Protein AF-A0A800C5J7-F1 (afdb_monomer)

Structure (mmCIF, N/CA/C/O backbone):
data_AF-A0A800C5J7-F1
#
_entry.id   AF-A0A800C5J7-F1
#
loop_
_atom_site.group_PDB
_atom_site.id
_atom_site.type_symbol
_atom_site.label_atom_id
_atom_site.label_alt_id
_atom_site.label_comp_id
_atom_site.label_asym_id
_atom_site.label_entity_id
_atom_site.label_seq_id
_atom_site.pdbx_PDB_ins_code
_atom_site.Cartn_x
_atom_site.Cartn_y
_atom_site.Cartn_z
_atom_site.occupancy
_atom_site.B_iso_or_equiv
_atom_site.auth_seq_id
_atom_site.auth_comp_id
_atom_site.auth_asym_id
_atom_site.auth_atom_id
_atom_site.pdbx_PDB_model_num
ATOM 1 N N . MET A 1 1 ? -11.890 -6.505 11.506 1.00 66.12 1 MET A N 1
ATOM 2 C CA . MET A 1 1 ? -10.994 -5.413 11.069 1.00 66.12 1 MET A CA 1
ATOM 3 C C . MET A 1 1 ? -11.819 -4.464 10.210 1.00 66.12 1 MET A C 1
ATOM 5 O O . MET A 1 1 ? -12.820 -4.927 9.676 1.00 66.12 1 MET A O 1
ATOM 9 N N . ASP A 1 2 ? -11.481 -3.174 10.132 1.00 72.31 2 ASP A N 1
ATOM 10 C CA . ASP A 1 2 ? -12.193 -2.263 9.222 1.00 72.31 2 ASP A CA 1
ATOM 11 C C . ASP A 1 2 ? -12.045 -2.778 7.781 1.00 72.31 2 ASP A C 1
ATOM 13 O O . ASP A 1 2 ? -10.997 -3.303 7.415 1.00 72.31 2 ASP A O 1
ATOM 17 N N . GLU A 1 3 ? -13.083 -2.649 6.963 1.00 74.25 3 GLU A N 1
ATOM 18 C CA . GLU A 1 3 ? -12.987 -2.992 5.547 1.00 74.25 3 GLU A CA 1
ATOM 19 C C . GLU A 1 3 ? -12.394 -1.815 4.777 1.00 74.25 3 GLU A C 1
ATOM 21 O O . GLU A 1 3 ? -12.835 -0.680 4.935 1.00 74.25 3 GLU A O 1
ATOM 26 N N . ASN A 1 4 ? -11.473 -2.101 3.860 1.00 81.56 4 ASN A N 1
ATOM 27 C CA . ASN A 1 4 ? -11.055 -1.177 2.815 1.00 81.56 4 ASN A CA 1
ATOM 28 C C . ASN A 1 4 ? -10.472 0.181 3.277 1.00 81.56 4 ASN A C 1
ATOM 30 O O . ASN A 1 4 ? -11.180 1.178 3.450 1.00 81.56 4 ASN A O 1
ATOM 34 N N . THR A 1 5 ? -9.146 0.261 3.379 1.00 83.25 5 THR A N 1
ATOM 35 C CA . THR A 1 5 ? -8.437 1.436 3.912 1.00 83.25 5 THR A CA 1
ATOM 36 C C . THR A 1 5 ? -8.702 2.730 3.141 1.00 83.25 5 THR A C 1
ATOM 38 O O . THR A 1 5 ? -8.782 3.791 3.760 1.00 83.25 5 THR A O 1
ATOM 41 N N . TRP A 1 6 ? -8.927 2.683 1.820 1.00 79.88 6 TRP A N 1
ATOM 42 C CA . TRP A 1 6 ? -9.142 3.903 1.029 1.00 79.88 6 TRP A CA 1
ATOM 43 C C . TRP A 1 6 ? -10.448 4.632 1.367 1.00 79.88 6 TRP A C 1
ATOM 45 O O . TRP A 1 6 ? -10.571 5.818 1.074 1.00 79.88 6 TRP A O 1
ATOM 55 N N . LYS A 1 7 ? -11.430 3.962 1.995 1.00 85.06 7 LYS A N 1
ATOM 56 C CA . LYS A 1 7 ? -12.697 4.601 2.406 1.00 85.06 7 LYS A CA 1
ATOM 57 C C . LYS A 1 7 ? -12.498 5.532 3.598 1.00 85.06 7 LYS A C 1
ATOM 59 O O . LYS A 1 7 ? -13.290 6.441 3.817 1.00 85.06 7 LYS A O 1
ATOM 64 N N . HIS A 1 8 ? -11.444 5.273 4.359 1.00 83.56 8 HIS A N 1
ATOM 65 C CA . HIS A 1 8 ? -11.109 5.953 5.599 1.00 83.56 8 HIS A CA 1
ATOM 66 C C . HIS A 1 8 ? -9.977 6.969 5.433 1.00 83.56 8 HIS A C 1
ATOM 68 O O . HIS A 1 8 ? -9.653 7.699 6.370 1.00 83.56 8 HIS A O 1
ATOM 74 N N . GLY A 1 9 ? -9.394 7.013 4.234 1.00 80.75 9 GLY A N 1
ATOM 75 C CA . GLY A 1 9 ? -8.332 7.928 3.865 1.00 80.75 9 GLY A CA 1
ATOM 76 C C . GLY A 1 9 ? -6.997 7.623 4.538 1.00 80.75 9 GLY A C 1
ATOM 77 O O . GLY A 1 9 ? -6.730 6.521 5.030 1.00 80.75 9 GLY A O 1
ATOM 78 N N . PHE A 1 10 ? -6.130 8.628 4.517 1.00 82.88 10 PHE A N 1
ATOM 79 C CA . PHE A 1 10 ? -4.789 8.557 5.075 1.00 82.88 10 PHE A CA 1
ATOM 80 C C . PHE A 1 10 ? -4.822 8.595 6.602 1.00 82.88 10 PHE A C 1
ATOM 82 O O . PHE A 1 10 ? -5.745 9.129 7.213 1.00 82.88 10 PHE A O 1
ATOM 89 N N . VAL A 1 11 ? -3.768 8.064 7.220 1.00 81.38 11 VAL A N 1
ATOM 90 C CA . VAL A 1 11 ? -3.513 8.219 8.655 1.00 81.38 11 VAL A CA 1
ATOM 91 C C . VAL A 1 11 ? -2.392 9.229 8.832 1.00 81.38 11 VAL A C 1
ATOM 93 O O . VAL A 1 11 ? -1.365 9.130 8.164 1.00 81.38 11 VAL A O 1
ATOM 96 N N . ARG A 1 12 ? -2.577 10.204 9.720 1.00 82.00 12 ARG A N 1
ATOM 97 C CA . ARG A 1 12 ? -1.578 11.230 10.035 1.00 82.00 12 ARG A CA 1
ATOM 98 C C . ARG A 1 12 ? -1.319 11.285 11.539 1.00 82.00 12 ARG A C 1
ATOM 100 O O . ARG A 1 12 ? -2.233 11.001 12.317 1.00 82.00 12 ARG A O 1
ATOM 107 N N . PRO A 1 13 ? -0.102 11.649 11.969 1.00 81.50 13 PRO A N 1
ATOM 108 C CA . PRO A 1 13 ? 0.147 11.939 13.372 1.00 81.50 13 PRO A CA 1
ATOM 109 C C . PRO A 1 13 ? -0.663 13.169 13.813 1.00 81.50 13 PRO A C 1
ATOM 111 O O . PRO A 1 13 ? -0.775 14.154 13.082 1.00 81.50 13 PRO A O 1
ATOM 114 N N . LYS A 1 14 ? -1.226 13.118 15.020 1.00 81.44 14 LYS A N 1
ATOM 115 C CA . LYS A 1 14 ? -1.903 14.228 15.700 1.00 81.44 14 LYS A CA 1
ATOM 116 C C . LYS A 1 14 ? -1.570 14.159 17.190 1.00 81.44 14 LYS A C 1
ATOM 118 O O . LYS A 1 14 ? -2.160 13.376 17.930 1.00 81.44 14 LYS A O 1
ATOM 123 N N . GLY A 1 15 ? -0.616 14.977 17.631 1.00 86.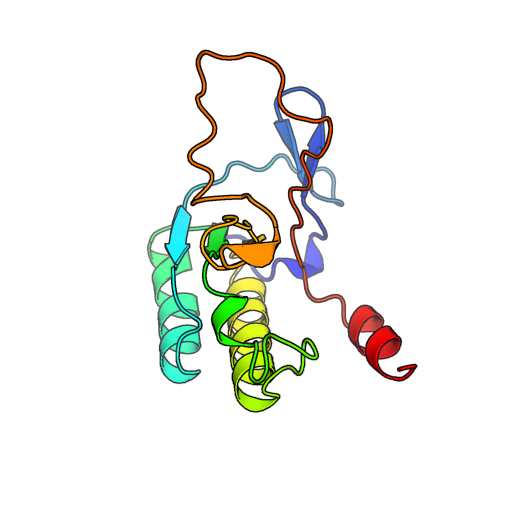25 15 GLY A N 1
ATOM 124 C CA . GLY A 1 15 ? -0.064 14.867 18.984 1.00 86.25 15 GLY A CA 1
ATOM 125 C C . GLY A 1 15 ? 0.652 13.527 19.168 1.00 86.25 15 GLY A C 1
ATOM 126 O O . GLY A 1 15 ? 1.511 13.181 18.364 1.00 86.25 15 GLY A O 1
ATOM 127 N N . SER A 1 16 ? 0.279 12.768 20.200 1.00 85.25 16 SER A N 1
ATOM 128 C CA . SER A 1 16 ? 0.809 11.422 20.474 1.00 85.25 16 SER A CA 1
ATOM 129 C C . SER A 1 16 ? 0.068 10.294 19.745 1.00 85.25 16 SER A C 1
ATOM 131 O O . SER A 1 16 ? 0.368 9.125 19.975 1.00 85.25 16 SER A O 1
ATOM 133 N N . ASP A 1 17 ? -0.926 10.625 18.921 1.00 84.94 17 ASP A N 1
ATOM 134 C CA . ASP A 1 17 ? -1.824 9.659 18.295 1.00 84.94 17 ASP A CA 1
ATOM 135 C C . ASP A 1 17 ? -1.673 9.611 16.778 1.00 84.94 17 ASP A C 1
ATOM 137 O O . ASP A 1 17 ? -1.243 10.568 16.137 1.00 84.94 17 ASP A O 1
ATOM 141 N N . PHE A 1 18 ? -2.119 8.502 16.194 1.00 84.94 18 PHE A N 1
ATOM 142 C CA . PHE A 1 18 ? -2.371 8.385 14.764 1.00 84.94 18 PHE A CA 1
ATOM 143 C C . PHE A 1 18 ? -3.865 8.546 14.499 1.00 84.94 18 PHE A C 1
ATOM 145 O O . PHE A 1 18 ? -4.686 7.916 15.165 1.00 84.94 18 PHE A O 1
ATOM 152 N N . VAL A 1 19 ? -4.233 9.388 13.536 1.00 85.00 19 VAL A N 1
ATOM 153 C CA . VAL A 1 19 ? -5.630 9.741 13.253 1.00 85.00 19 VAL A CA 1
ATOM 154 C C . VAL A 1 19 ? -5.898 9.662 11.755 1.00 85.00 19 VAL A C 1
ATOM 156 O O . VAL A 1 19 ? -5.117 10.166 10.950 1.00 85.00 19 VAL A O 1
ATOM 159 N N . ARG A 1 20 ? -6.996 9.004 11.383 1.00 86.94 20 ARG A N 1
ATOM 160 C CA . ARG A 1 20 ? -7.495 8.915 10.004 1.00 86.94 20 ARG A CA 1
ATOM 161 C C . ARG A 1 20 ? -8.098 10.224 9.512 1.00 86.94 20 ARG A C 1
ATOM 163 O O . ARG A 1 20 ? -8.475 11.075 10.314 1.00 86.94 20 ARG A O 1
ATOM 170 N N . ASP A 1 21 ? -8.283 10.334 8.201 1.00 82.75 21 ASP A N 1
ATOM 171 C CA . ASP A 1 21 ? -9.002 11.454 7.580 1.00 82.75 21 ASP A CA 1
ATOM 172 C C . ASP A 1 21 ? -10.431 11.619 8.120 1.00 82.75 21 ASP A C 1
ATOM 174 O O . ASP A 1 21 ? -10.915 12.740 8.245 1.00 82.75 21 ASP A O 1
ATOM 178 N N . ASP A 1 22 ? -11.085 10.524 8.510 1.00 85.94 22 ASP A N 1
ATOM 179 C CA . ASP A 1 22 ? -12.411 10.551 9.140 1.00 85.94 22 ASP A CA 1
ATOM 180 C C . ASP A 1 22 ? -12.396 10.834 10.655 1.00 85.94 22 ASP A C 1
ATOM 182 O O . ASP A 1 22 ? -13.425 10.749 11.323 1.00 85.94 22 ASP A O 1
ATOM 186 N N . GLY A 1 23 ? -11.234 11.181 11.218 1.00 88.25 23 GLY A N 1
ATOM 187 C CA . GLY A 1 23 ? -11.075 11.569 12.619 1.00 88.25 23 GLY A CA 1
ATOM 188 C C . GLY A 1 23 ? -10.947 10.404 13.602 1.00 88.25 23 GLY A C 1
ATOM 189 O O . GLY A 1 23 ? -10.694 10.643 14.786 1.00 88.25 23 GLY A O 1
ATOM 190 N N . LYS A 1 24 ? -11.063 9.148 13.151 1.00 91.00 24 LYS A N 1
ATOM 191 C CA . LYS A 1 24 ? -10.887 7.974 14.017 1.00 91.00 24 LYS A CA 1
ATOM 192 C C . LYS A 1 24 ? -9.414 7.804 14.402 1.00 91.00 24 LYS A C 1
ATOM 194 O O . LYS A 1 24 ? -8.527 7.783 13.545 1.00 91.00 24 LYS A O 1
ATOM 199 N N . ARG A 1 25 ? -9.157 7.635 15.701 1.00 91.44 25 ARG A N 1
ATOM 200 C CA . ARG A 1 25 ? -7.840 7.251 16.228 1.00 91.44 25 ARG A CA 1
ATOM 201 C C . ARG A 1 25 ? -7.486 5.829 15.789 1.00 91.44 25 ARG A C 1
ATOM 203 O O . ARG A 1 25 ? -8.337 4.942 15.815 1.00 91.44 25 ARG A O 1
ATOM 210 N N . MET A 1 26 ? -6.225 5.616 15.435 1.00 85.94 26 MET A N 1
ATOM 211 C CA . MET A 1 26 ? -5.681 4.341 14.984 1.00 85.94 26 MET A CA 1
ATOM 212 C C . MET A 1 26 ? -4.587 3.837 15.919 1.00 85.94 26 MET A C 1
ATOM 214 O O . MET A 1 26 ? -3.769 4.602 16.422 1.00 85.94 26 MET A O 1
ATOM 218 N N . PHE A 1 27 ? -4.556 2.518 16.077 1.00 89.62 27 PHE A N 1
ATOM 219 C CA . PHE A 1 27 ? -3.435 1.773 16.634 1.00 89.62 27 PHE A CA 1
ATOM 220 C C . PHE A 1 27 ? -2.936 0.824 15.562 1.00 89.62 27 PHE A C 1
ATOM 222 O O . PHE A 1 27 ? -3.749 0.270 14.824 1.00 89.62 27 PHE A O 1
ATOM 229 N N . PHE A 1 28 ? -1.626 0.631 15.482 1.00 89.00 28 PHE A N 1
ATOM 230 C CA . PHE A 1 28 ? -1.022 -0.222 14.472 1.00 89.00 28 PHE A CA 1
ATOM 231 C C . PHE A 1 28 ? -0.471 -1.500 15.091 1.00 89.00 28 PHE A C 1
ATOM 233 O O . PHE A 1 28 ? 0.275 -1.457 16.067 1.00 89.00 28 PHE A O 1
ATOM 240 N N . TRP A 1 29 ? -0.828 -2.627 14.489 1.00 93.00 29 TRP A N 1
ATOM 241 C CA . TRP A 1 29 ? -0.292 -3.944 14.788 1.00 93.00 29 TRP A CA 1
ATOM 242 C C . TRP A 1 29 ? 0.041 -4.628 13.470 1.00 93.00 29 TRP A C 1
ATOM 244 O O . TRP A 1 29 ? -0.806 -4.711 12.577 1.00 93.00 29 TRP A O 1
ATOM 254 N N . GLY A 1 30 ? 1.282 -5.079 13.314 1.00 92.50 30 GLY A N 1
ATOM 255 C CA . GLY A 1 30 ? 1.716 -5.566 12.019 1.00 92.50 30 GLY A CA 1
ATOM 256 C C . GLY A 1 30 ? 3.117 -6.132 11.960 1.00 92.50 30 GLY A C 1
ATOM 257 O O . GLY A 1 30 ? 3.833 -6.201 12.957 1.00 92.50 30 GLY A O 1
ATOM 258 N N . GLY A 1 31 ? 3.479 -6.546 10.750 1.00 87.56 31 GLY A N 1
ATOM 259 C CA . GLY A 1 31 ? 4.774 -7.127 10.422 1.00 87.56 31 GLY A CA 1
ATOM 260 C C . GLY A 1 31 ? 5.525 -6.322 9.366 1.00 87.56 31 GLY A C 1
ATOM 261 O O . GLY A 1 31 ? 5.092 -5.248 8.935 1.00 87.56 31 GLY A O 1
ATOM 262 N N . HIS A 1 32 ? 6.660 -6.868 8.939 1.00 87.75 32 HIS A N 1
ATOM 263 C CA . HIS A 1 32 ? 7.427 -6.344 7.818 1.00 87.75 32 HIS A CA 1
ATOM 264 C C . HIS A 1 32 ? 7.554 -7.388 6.711 1.00 87.75 32 HIS A C 1
ATOM 266 O O . HIS A 1 32 ? 7.621 -8.580 6.990 1.00 87.75 32 HIS A O 1
ATOM 272 N N . GLU A 1 33 ? 7.624 -6.914 5.473 1.00 87.25 33 GLU A N 1
ATOM 273 C CA . GLU A 1 33 ? 7.923 -7.713 4.295 1.00 87.25 33 GLU A CA 1
ATOM 274 C C . GLU A 1 33 ? 9.115 -7.095 3.550 1.00 87.25 33 GLU A C 1
ATOM 276 O O . GLU A 1 33 ? 9.177 -5.881 3.312 1.00 87.25 33 GLU A O 1
ATOM 281 N N . ASN A 1 34 ? 10.080 -7.943 3.197 1.00 85.75 34 ASN A N 1
ATOM 282 C CA . ASN A 1 34 ? 11.360 -7.521 2.627 1.00 85.75 34 ASN A CA 1
ATOM 283 C C . ASN A 1 34 ? 11.391 -7.643 1.105 1.00 85.75 34 ASN A C 1
ATOM 285 O O . ASN A 1 34 ? 12.308 -7.126 0.468 1.00 85.75 34 ASN A O 1
ATOM 289 N N . HIS A 1 35 ? 10.392 -8.292 0.508 1.00 86.69 35 HIS A N 1
ATOM 290 C CA . HIS A 1 35 ? 10.349 -8.544 -0.925 1.00 86.69 35 HIS A CA 1
ATOM 291 C C . HIS A 1 35 ? 9.003 -8.155 -1.523 1.00 86.69 35 HIS A C 1
ATOM 293 O O . HIS A 1 35 ? 7.988 -8.062 -0.841 1.00 86.69 35 HIS A O 1
ATOM 299 N N . ILE A 1 36 ? 8.977 -7.884 -2.825 1.00 90.56 36 ILE A N 1
ATOM 300 C CA . ILE A 1 36 ? 7.707 -7.745 -3.540 1.00 90.56 36 ILE A CA 1
ATOM 301 C C . ILE A 1 36 ? 7.264 -9.161 -3.908 1.00 90.56 36 ILE A C 1
ATOM 303 O O . ILE A 1 36 ? 7.929 -9.812 -4.719 1.00 90.56 36 ILE A O 1
ATOM 307 N N . PRO A 1 37 ? 6.182 -9.670 -3.305 1.00 92.25 37 PRO A N 1
ATOM 308 C CA . PRO A 1 37 ? 5.754 -11.034 -3.522 1.00 92.25 37 PRO A CA 1
ATOM 309 C C . PRO A 1 37 ? 5.141 -11.203 -4.925 1.00 92.25 37 PRO A C 1
ATOM 311 O O . PRO A 1 37 ? 4.637 -10.246 -5.524 1.00 92.25 37 PRO A O 1
ATOM 314 N N . PRO A 1 38 ? 5.104 -12.434 -5.460 1.00 95.00 38 PRO A N 1
ATOM 315 C CA . PRO A 1 38 ? 4.174 -12.792 -6.525 1.00 95.00 38 PRO A CA 1
ATOM 316 C C . PRO A 1 38 ? 2.720 -12.478 -6.135 1.00 95.00 38 PRO A C 1
ATOM 318 O O . PRO A 1 38 ? 2.355 -12.540 -4.961 1.00 95.00 38 PRO A O 1
ATOM 321 N N . LYS A 1 39 ? 1.857 -12.216 -7.126 1.00 97.00 39 LYS A N 1
ATOM 322 C CA . LYS A 1 39 ? 0.446 -11.849 -6.888 1.00 97.00 39 LYS A CA 1
ATOM 323 C C . LYS A 1 39 ? -0.323 -12.869 -6.037 1.00 97.00 39 LYS A C 1
ATOM 325 O O . LYS A 1 39 ? -1.059 -12.463 -5.149 1.00 97.00 39 LYS A O 1
ATOM 330 N N . ALA A 1 40 ? -0.082 -14.166 -6.230 1.00 96.38 40 ALA A N 1
ATOM 331 C CA . ALA A 1 40 ? -0.732 -15.216 -5.441 1.00 96.38 40 ALA A CA 1
ATOM 332 C C . ALA A 1 40 ? -0.447 -15.103 -3.930 1.00 96.38 40 ALA A C 1
ATOM 334 O O . ALA A 1 40 ? -1.317 -15.366 -3.106 1.00 96.38 40 ALA A O 1
ATOM 335 N N . TYR A 1 41 ? 0.752 -14.658 -3.547 1.00 96.50 41 TYR A N 1
ATOM 336 C CA . TYR A 1 41 ? 1.071 -14.413 -2.140 1.00 96.50 41 TYR A CA 1
ATOM 337 C C . TYR A 1 41 ? 0.470 -13.104 -1.634 1.00 96.50 41 TYR A C 1
ATOM 339 O O . TYR A 1 41 ? 0.093 -13.038 -0.473 1.00 96.50 41 TYR A O 1
ATOM 347 N N . ALA A 1 42 ? 0.299 -12.086 -2.485 1.00 95.75 42 ALA A N 1
ATOM 348 C CA . ALA A 1 42 ? -0.474 -10.904 -2.107 1.00 95.75 42 ALA A CA 1
ATOM 349 C C . ALA A 1 42 ? -1.941 -11.254 -1.796 1.00 95.75 42 ALA A C 1
ATOM 351 O O . ALA A 1 42 ? -2.507 -10.700 -0.855 1.00 95.75 42 ALA A O 1
ATOM 352 N N . ASP A 1 43 ? -2.537 -12.189 -2.544 1.00 97.06 43 ASP A N 1
ATOM 353 C CA . ASP A 1 43 ? -3.869 -12.722 -2.240 1.00 97.06 43 ASP A CA 1
ATOM 354 C C . ASP A 1 43 ? -3.885 -13.451 -0.889 1.00 97.06 43 ASP A C 1
ATOM 356 O O . ASP A 1 43 ? -4.720 -13.140 -0.044 1.00 97.06 43 ASP A O 1
ATOM 360 N N . MET A 1 44 ? -2.909 -14.331 -0.649 1.00 96.94 44 MET A N 1
ATOM 361 C CA . MET A 1 44 ? -2.754 -15.033 0.630 1.00 96.94 44 MET A CA 1
ATOM 362 C C . MET A 1 44 ? -2.560 -14.070 1.813 1.00 96.94 44 MET A C 1
ATOM 364 O O . MET A 1 44 ? -3.189 -14.237 2.854 1.00 96.94 44 MET A O 1
ATOM 368 N N . TYR A 1 45 ? -1.714 -13.043 1.681 1.00 96.00 45 TYR A N 1
ATOM 369 C CA . TYR A 1 45 ? -1.493 -12.050 2.739 1.00 96.00 45 TYR A CA 1
ATOM 370 C C . TYR A 1 45 ? -2.755 -11.247 3.035 1.00 96.00 45 TYR A C 1
ATOM 372 O O . TYR A 1 45 ? -3.050 -10.975 4.196 1.00 96.00 45 TYR A O 1
ATOM 380 N N . ALA A 1 46 ? -3.510 -10.886 2.000 1.00 94.50 46 ALA A N 1
ATOM 381 C CA . ALA A 1 46 ? -4.752 -10.145 2.151 1.00 94.50 46 ALA A CA 1
ATOM 382 C C . ALA A 1 46 ? -5.843 -10.934 2.888 1.00 94.50 46 ALA A C 1
ATOM 384 O O . ALA A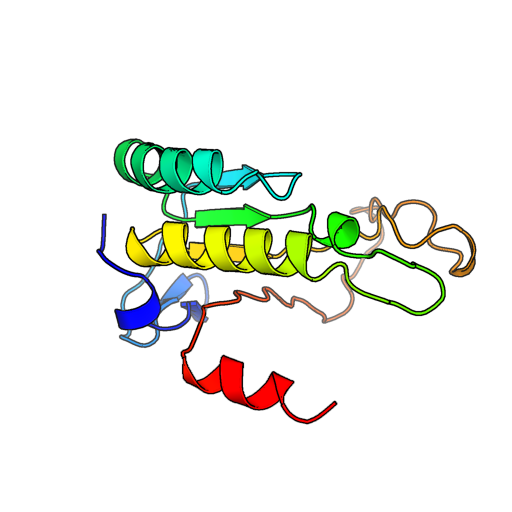 1 46 ? -6.712 -10.316 3.490 1.00 94.50 46 ALA A O 1
ATOM 385 N N . GLU A 1 47 ? -5.781 -12.266 2.880 1.00 95.19 47 GLU A N 1
ATOM 386 C CA . GLU A 1 47 ? -6.634 -13.128 3.700 1.00 95.19 47 GLU A CA 1
ATOM 387 C C . GLU A 1 47 ? -6.058 -13.318 5.114 1.00 95.19 47 GLU A C 1
ATOM 389 O O . GLU A 1 47 ? -6.740 -13.094 6.117 1.00 95.19 47 GLU A O 1
ATOM 394 N N . ALA A 1 48 ? -4.778 -13.687 5.206 1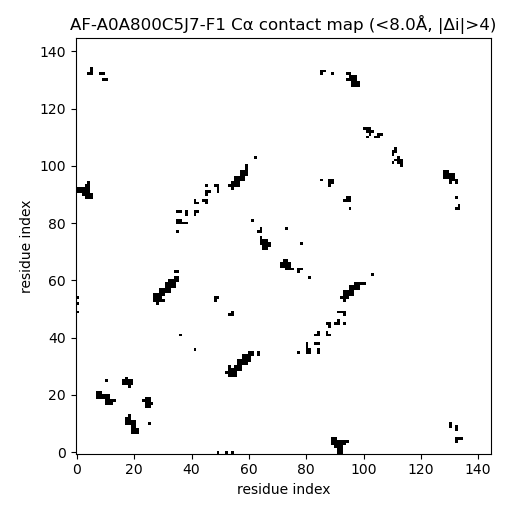.00 95.69 48 ALA A N 1
ATOM 395 C CA . ALA A 1 48 ? -4.152 -14.093 6.459 1.00 95.69 48 ALA A CA 1
ATOM 396 C C . ALA A 1 48 ? -3.926 -12.931 7.437 1.00 95.69 48 ALA A C 1
ATOM 398 O O . ALA A 1 48 ? -4.102 -13.092 8.644 1.00 95.69 48 ALA A O 1
ATOM 399 N N . TYR A 1 49 ? -3.529 -11.753 6.948 1.00 95.56 49 TYR A N 1
ATOM 400 C CA . TYR A 1 49 ? -3.173 -10.628 7.816 1.00 95.56 49 TYR A CA 1
ATOM 401 C C . TYR A 1 49 ? -4.379 -10.088 8.593 1.00 95.56 49 TYR A C 1
ATOM 403 O O . TYR A 1 49 ? -4.292 -10.015 9.823 1.00 95.56 49 TYR A O 1
ATOM 411 N N . PRO A 1 50 ? -5.528 -9.796 7.955 1.00 93.38 50 PRO A N 1
ATOM 412 C CA . PRO A 1 50 ? -6.724 -9.409 8.692 1.00 93.38 50 PRO A CA 1
ATOM 413 C C . PRO A 1 50 ? -7.187 -10.475 9.684 1.00 93.38 50 PRO A C 1
ATOM 415 O O . PRO A 1 50 ? -7.561 -10.129 10.806 1.00 93.38 50 PRO A O 1
ATOM 418 N N . ALA A 1 51 ? -7.126 -11.758 9.300 1.00 94.94 51 ALA A N 1
ATOM 419 C CA . ALA A 1 51 ? -7.487 -12.878 10.170 1.00 94.94 51 ALA A CA 1
ATOM 420 C C . ALA A 1 51 ? -6.593 -12.958 11.421 1.00 94.94 51 ALA A C 1
ATOM 422 O O . ALA A 1 51 ? -7.067 -13.305 12.500 1.00 94.94 51 ALA A O 1
ATOM 423 N N . ALA A 1 52 ? -5.324 -12.562 11.299 1.00 94.81 52 ALA A N 1
ATOM 424 C CA . ALA A 1 52 ? -4.374 -12.455 12.405 1.00 94.81 52 ALA A CA 1
ATOM 425 C C . ALA A 1 52 ? -4.438 -11.113 13.168 1.00 94.81 52 ALA A C 1
ATOM 427 O O . ALA A 1 52 ? -3.637 -10.880 14.072 1.00 94.81 52 ALA A O 1
ATOM 428 N N . GLY A 1 53 ? -5.350 -10.201 12.810 1.00 94.19 53 GLY A N 1
ATOM 429 C CA . GLY A 1 53 ? -5.457 -8.878 13.434 1.00 94.19 53 GLY A CA 1
ATOM 430 C C . GLY A 1 53 ? -4.388 -7.869 12.990 1.00 94.19 53 GLY A C 1
ATOM 431 O O . GLY A 1 53 ? -4.290 -6.792 13.576 1.00 94.19 53 GLY A O 1
ATOM 432 N N . ILE A 1 54 ? -3.611 -8.177 11.947 1.00 95.19 54 ILE A N 1
ATOM 433 C CA . ILE A 1 54 ? -2.605 -7.279 11.364 1.00 95.19 54 ILE A CA 1
ATOM 434 C C . ILE A 1 54 ? -3.285 -6.199 10.523 1.00 95.19 54 ILE A C 1
ATOM 436 O O . ILE A 1 54 ? -3.867 -6.497 9.485 1.00 95.19 54 ILE A O 1
ATOM 440 N N . ASN A 1 55 ? -3.174 -4.938 10.939 1.00 93.00 55 ASN A N 1
ATOM 441 C CA . ASN A 1 55 ? -3.770 -3.794 10.244 1.00 93.00 55 ASN A CA 1
ATOM 442 C C . ASN A 1 55 ? -2.743 -2.868 9.584 1.00 93.00 55 ASN A C 1
ATOM 444 O O . ASN A 1 55 ? -3.122 -1.836 9.035 1.00 93.00 55 ASN A O 1
ATOM 448 N N . VAL A 1 56 ? -1.456 -3.216 9.624 1.00 93.25 56 VAL A N 1
ATOM 449 C CA . VAL A 1 56 ? -0.416 -2.536 8.854 1.00 93.25 56 VAL A CA 1
ATOM 450 C C . VAL A 1 56 ? 0.643 -3.520 8.373 1.00 93.25 56 VAL A C 1
ATOM 452 O O . VAL A 1 56 ? 1.012 -4.453 9.081 1.00 93.25 56 VAL A O 1
ATOM 455 N N . MET A 1 57 ? 1.177 -3.290 7.180 1.00 92.00 57 MET A N 1
ATOM 456 C CA . MET A 1 57 ? 2.372 -3.960 6.691 1.00 92.00 57 MET A CA 1
ATOM 457 C C . MET A 1 57 ? 3.447 -2.930 6.366 1.00 92.00 57 MET A C 1
ATOM 459 O O . MET A 1 57 ? 3.205 -1.967 5.636 1.00 92.00 57 MET A O 1
ATOM 463 N N . ARG A 1 58 ? 4.643 -3.138 6.918 1.00 90.12 58 ARG A N 1
ATOM 464 C CA . ARG A 1 58 ? 5.845 -2.384 6.568 1.00 90.12 58 ARG A CA 1
ATOM 465 C C . ARG A 1 58 ? 6.549 -3.034 5.382 1.00 90.12 58 ARG A C 1
ATOM 467 O O . ARG A 1 58 ? 6.910 -4.199 5.475 1.00 90.12 58 ARG A O 1
ATOM 474 N N . HIS A 1 59 ? 6.853 -2.279 4.333 1.00 87.94 59 HIS A N 1
ATOM 475 C CA . HIS A 1 59 ? 7.606 -2.783 3.184 1.00 87.94 59 HIS A CA 1
ATOM 476 C C . HIS A 1 59 ? 8.984 -2.133 3.049 1.00 87.94 59 HIS A C 1
ATOM 478 O O . HIS A 1 59 ? 9.126 -0.919 3.228 1.00 87.94 59 HIS A O 1
ATOM 484 N N . LEU A 1 60 ? 9.991 -2.950 2.731 1.00 80.31 60 LEU A N 1
ATOM 485 C CA . LEU A 1 60 ? 11.400 -2.555 2.585 1.00 80.31 60 LEU A CA 1
ATOM 486 C C . LEU A 1 60 ? 12.002 -2.860 1.203 1.00 80.31 60 LEU A C 1
ATOM 488 O O . LEU A 1 60 ? 13.046 -2.315 0.859 1.00 80.31 60 LEU A O 1
ATOM 492 N N . GLY A 1 61 ? 11.356 -3.707 0.401 1.00 75.44 61 GLY A N 1
ATOM 493 C CA . GLY A 1 61 ? 11.934 -4.316 -0.804 1.00 75.44 61 GLY A CA 1
ATOM 494 C C . GLY A 1 61 ? 11.672 -3.597 -2.128 1.00 75.44 61 GLY A C 1
ATOM 495 O O . GLY A 1 61 ? 11.720 -4.238 -3.175 1.00 75.44 61 GLY A O 1
ATOM 496 N N . HIS A 1 62 ? 11.320 -2.311 -2.122 1.00 76.44 62 HIS A N 1
ATOM 497 C CA . HIS A 1 62 ? 10.941 -1.586 -3.346 1.00 76.44 62 HIS A CA 1
ATOM 498 C C . HIS A 1 62 ? 12.118 -1.374 -4.315 1.00 76.44 62 HIS A C 1
ATOM 500 O O . HIS A 1 62 ? 11.887 -1.198 -5.509 1.00 76.44 62 HIS A O 1
ATOM 506 N N . SER A 1 63 ? 13.370 -1.472 -3.844 1.00 76.75 63 SER A N 1
ATOM 507 C CA . SER A 1 63 ? 14.562 -1.504 -4.708 1.00 76.75 63 SER A CA 1
ATOM 508 C C . SER A 1 63 ? 14.535 -2.668 -5.703 1.00 76.75 63 SER A C 1
ATOM 510 O O . SER A 1 63 ? 15.084 -2.541 -6.791 1.00 76.75 63 SER A O 1
ATOM 512 N N . GLY A 1 64 ? 13.825 -3.759 -5.388 1.00 76.94 64 GLY A N 1
ATOM 513 C CA . GLY A 1 64 ? 13.615 -4.882 -6.305 1.00 76.94 64 GLY A CA 1
ATOM 514 C C . GLY A 1 64 ? 12.830 -4.525 -7.572 1.00 76.94 64 GLY A C 1
ATOM 515 O O . GLY A 1 64 ? 12.815 -5.316 -8.507 1.00 76.94 64 GLY A O 1
ATOM 516 N N . MET A 1 65 ? 12.194 -3.346 -7.633 1.00 86.62 65 MET A N 1
ATOM 517 C CA . MET A 1 65 ? 11.565 -2.846 -8.861 1.00 86.62 65 MET A CA 1
ATOM 518 C C . MET A 1 65 ? 12.552 -2.153 -9.800 1.00 86.62 65 MET A C 1
ATOM 520 O O . MET A 1 65 ? 12.203 -1.916 -10.951 1.00 86.62 65 MET A O 1
ATOM 524 N N . VAL A 1 66 ? 13.748 -1.782 -9.340 1.00 85.50 66 VAL A N 1
ATOM 525 C CA . VAL A 1 66 ? 14.721 -1.061 -10.166 1.00 85.50 66 VAL A CA 1
ATOM 526 C C . VAL A 1 66 ? 15.403 -2.053 -11.102 1.00 85.50 66 VAL A C 1
ATOM 528 O O . VAL A 1 66 ? 16.218 -2.870 -10.682 1.00 85.50 66 VAL A O 1
ATOM 531 N N . LYS A 1 67 ? 15.063 -1.971 -12.387 1.00 87.38 67 LYS A N 1
ATOM 532 C CA . LYS A 1 67 ? 15.648 -2.781 -13.457 1.00 87.38 67 LYS A CA 1
ATOM 533 C C . LYS A 1 67 ? 17.050 -2.303 -13.819 1.00 87.38 67 LYS A C 1
ATOM 535 O O . LYS A 1 67 ? 17.931 -3.125 -14.057 1.00 87.38 67 LYS A O 1
ATOM 540 N N . ASN A 1 68 ? 17.252 -0.984 -13.859 1.00 82.56 68 ASN A N 1
ATOM 541 C CA . ASN A 1 68 ? 18.552 -0.372 -14.110 1.00 82.56 68 ASN A CA 1
ATOM 542 C C . ASN A 1 68 ? 18.848 0.694 -13.038 1.00 82.56 68 ASN A C 1
ATOM 544 O O . ASN A 1 68 ? 18.219 1.754 -13.044 1.00 82.56 68 ASN A O 1
ATOM 548 N N . PRO A 1 69 ? 19.804 0.449 -12.126 1.00 78.62 69 PRO A N 1
ATOM 549 C CA . PRO A 1 69 ? 20.128 1.384 -11.051 1.00 78.62 69 PRO A CA 1
ATOM 550 C C . PRO A 1 69 ? 20.861 2.648 -11.519 1.00 78.62 69 PRO A C 1
ATOM 552 O O . PRO A 1 69 ? 20.860 3.635 -10.791 1.00 78.62 69 PRO A O 1
ATOM 555 N N . GLU A 1 70 ? 21.478 2.648 -12.703 1.00 78.12 70 GLU A N 1
ATOM 556 C CA . GLU A 1 70 ? 22.185 3.822 -13.232 1.00 78.12 70 GLU A CA 1
ATOM 557 C C . GLU A 1 70 ? 21.220 4.845 -13.832 1.00 78.12 70 GLU A C 1
ATOM 559 O O . GLU A 1 70 ? 21.416 6.049 -13.681 1.00 78.12 70 GLU A O 1
ATOM 564 N N . THR A 1 71 ? 20.165 4.367 -14.496 1.00 84.69 71 THR A N 1
ATOM 565 C CA . THR A 1 71 ? 19.145 5.220 -15.123 1.00 84.69 71 THR A CA 1
ATOM 566 C C . THR A 1 71 ? 17.904 5.409 -14.252 1.00 84.69 71 THR A C 1
ATOM 568 O O . THR A 1 71 ? 17.094 6.289 -14.531 1.00 84.69 71 THR A O 1
ATOM 571 N N . GLY A 1 72 ? 17.732 4.580 -13.218 1.00 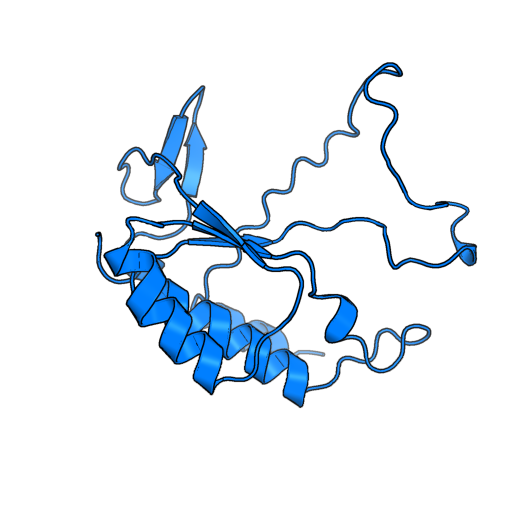79.38 72 GLY A N 1
ATOM 572 C CA . GLY A 1 72 ? 16.502 4.510 -12.431 1.00 79.38 72 GLY A CA 1
ATOM 573 C C . GLY A 1 72 ? 15.343 3.826 -13.164 1.00 79.38 72 GLY A C 1
ATOM 574 O O . GLY A 1 72 ? 14.197 3.977 -12.747 1.00 79.38 72 GLY A O 1
ATOM 575 N N . GLU A 1 73 ? 15.611 3.092 -14.253 1.00 85.81 73 GLU A N 1
ATOM 576 C CA . GLU A 1 73 ? 14.577 2.349 -14.983 1.00 85.81 73 GLU A CA 1
ATOM 577 C C . GLU A 1 73 ? 13.886 1.352 -14.048 1.00 85.81 73 GLU A C 1
ATOM 579 O O . GLU A 1 73 ? 14.539 0.561 -13.362 1.00 85.81 73 GLU A O 1
ATOM 584 N N . ILE A 1 74 ? 12.556 1.368 -14.054 1.00 87.88 74 ILE A N 1
ATOM 585 C CA . ILE A 1 74 ? 11.715 0.491 -13.244 1.00 87.88 74 ILE A CA 1
ATOM 586 C C . ILE A 1 74 ? 11.207 -0.672 -14.097 1.00 87.88 74 ILE A C 1
ATOM 588 O O . ILE A 1 74 ? 10.738 -0.469 -15.216 1.00 87.88 74 ILE A O 1
ATOM 592 N N . ASP A 1 75 ? 11.255 -1.891 -13.560 1.00 92.38 75 ASP A N 1
ATOM 593 C CA . ASP A 1 75 ? 10.616 -3.052 -14.169 1.00 92.38 75 ASP A CA 1
ATOM 594 C C . ASP A 1 75 ? 9.085 -2.940 -14.012 1.00 92.38 75 ASP A C 1
ATOM 596 O O . ASP A 1 75 ? 8.567 -2.992 -12.886 1.00 92.38 75 ASP A O 1
ATOM 600 N N . PRO A 1 76 ? 8.327 -2.824 -15.119 1.00 93.38 76 PRO A N 1
ATOM 601 C CA . PRO A 1 76 ? 6.878 -2.656 -15.061 1.00 93.38 76 PRO A CA 1
ATOM 602 C C . PRO A 1 76 ? 6.156 -3.868 -14.455 1.00 93.38 76 PRO A C 1
ATOM 604 O O . PRO A 1 76 ? 5.100 -3.709 -13.846 1.00 93.38 76 PRO A O 1
ATOM 607 N N . THR A 1 77 ? 6.720 -5.073 -14.569 1.00 94.25 77 THR A N 1
ATOM 608 C CA . THR A 1 77 ? 6.153 -6.297 -13.985 1.00 94.25 77 THR A CA 1
ATOM 609 C C . THR A 1 77 ? 6.257 -6.270 -12.466 1.00 94.25 77 THR A C 1
ATOM 611 O O . THR A 1 77 ? 5.315 -6.636 -11.762 1.00 94.25 77 THR A O 1
ATOM 614 N N . TRP A 1 78 ? 7.398 -5.827 -11.939 1.00 92.38 78 TRP A N 1
ATOM 615 C CA . TRP A 1 78 ? 7.591 -5.689 -10.496 1.00 92.38 78 TRP A CA 1
ATOM 616 C C . TRP A 1 78 ? 6.757 -4.548 -9.922 1.00 92.38 78 TRP A C 1
ATOM 618 O O . TRP A 1 78 ? 6.156 -4.715 -8.859 1.00 92.38 78 TRP A O 1
ATOM 628 N N . LEU A 1 79 ? 6.638 -3.439 -10.654 1.00 90.62 79 LEU A N 1
ATOM 629 C CA . LEU A 1 79 ? 5.759 -2.333 -10.283 1.00 90.62 79 LEU A CA 1
ATOM 630 C C . LEU A 1 79 ? 4.285 -2.762 -10.221 1.00 90.62 79 LEU A C 1
ATOM 632 O O . LEU A 1 79 ? 3.579 -2.428 -9.270 1.00 90.62 79 LEU A O 1
ATOM 636 N N . ASP A 1 80 ? 3.821 -3.552 -11.190 1.00 94.81 80 ASP A N 1
ATOM 637 C CA . ASP A 1 80 ? 2.465 -4.108 -11.186 1.00 94.81 80 ASP A CA 1
ATOM 638 C C . ASP A 1 80 ? 2.225 -5.050 -9.992 1.00 94.81 80 ASP A C 1
ATOM 640 O O . ASP A 1 80 ? 1.191 -4.957 -9.329 1.00 94.81 80 ASP A O 1
ATOM 644 N N . ARG A 1 81 ? 3.194 -5.907 -9.639 1.00 94.62 81 ARG A N 1
ATOM 645 C CA . ARG A 1 81 ? 3.109 -6.747 -8.427 1.00 94.62 81 ARG A CA 1
ATOM 646 C C . ARG A 1 81 ? 3.044 -5.913 -7.152 1.00 94.62 81 ARG A C 1
ATOM 648 O O . ARG A 1 81 ? 2.249 -6.219 -6.265 1.00 94.62 81 ARG A O 1
ATOM 655 N N . PHE A 1 82 ? 3.845 -4.857 -7.072 1.00 92.62 82 PHE A N 1
ATOM 656 C CA . PHE A 1 82 ? 3.866 -3.958 -5.925 1.00 92.62 82 PHE A CA 1
ATOM 657 C C . PHE A 1 82 ? 2.528 -3.238 -5.744 1.00 92.62 82 PHE A C 1
ATOM 659 O O . PHE A 1 82 ? 1.946 -3.266 -4.661 1.00 92.62 82 PHE A O 1
ATOM 666 N N . HIS A 1 83 ? 1.981 -2.674 -6.822 1.00 92.38 83 HIS A N 1
ATOM 667 C CA . HIS A 1 83 ? 0.653 -2.068 -6.794 1.00 92.38 83 HIS A CA 1
ATOM 668 C C . HIS A 1 83 ? -0.441 -3.084 -6.457 1.00 92.38 83 HIS A C 1
ATOM 670 O O . HIS A 1 83 ? -1.358 -2.757 -5.704 1.00 92.38 83 HIS A O 1
ATOM 676 N N . TYR A 1 84 ? -0.346 -4.314 -6.972 1.00 95.31 84 TYR A N 1
ATOM 677 C CA . TYR A 1 84 ? -1.297 -5.376 -6.652 1.00 95.31 84 TYR A CA 1
ATOM 678 C C . TYR A 1 84 ? -1.275 -5.732 -5.161 1.00 95.31 84 TYR A C 1
ATOM 680 O O . TYR A 1 84 ? -2.334 -5.863 -4.553 1.00 95.31 84 TYR A O 1
ATOM 688 N N . LEU A 1 85 ? -0.091 -5.811 -4.550 1.00 94.12 85 LEU A N 1
ATOM 689 C CA . LEU A 1 85 ? 0.055 -6.017 -3.111 1.00 94.12 85 LEU A CA 1
ATOM 690 C C . LEU A 1 85 ? -0.629 -4.911 -2.300 1.00 94.12 85 LEU A C 1
ATOM 692 O O . LEU A 1 85 ? -1.443 -5.215 -1.429 1.00 94.12 85 LEU A O 1
ATOM 696 N N . ILE A 1 86 ? -0.341 -3.642 -2.608 1.00 92.69 86 ILE A N 1
ATOM 697 C CA . ILE A 1 86 ? -0.950 -2.492 -1.919 1.00 92.69 86 ILE A CA 1
ATOM 698 C C . ILE A 1 86 ? -2.473 -2.526 -2.074 1.00 92.69 86 ILE A C 1
ATOM 700 O O . ILE A 1 86 ? -3.198 -2.356 -1.096 1.00 92.69 86 ILE A O 1
ATOM 704 N N . TYR A 1 87 ? -2.959 -2.792 -3.287 1.00 93.19 87 TYR A N 1
ATOM 705 C CA . TYR A 1 87 ? -4.384 -2.905 -3.582 1.00 93.19 87 TYR A CA 1
ATOM 706 C C . TYR A 1 87 ? -5.055 -3.997 -2.740 1.00 93.19 87 TYR A C 1
ATOM 708 O O . TYR A 1 87 ? -6.042 -3.729 -2.057 1.00 93.19 87 TYR A O 1
ATOM 716 N N . LYS A 1 88 ? -4.510 -5.220 -2.753 1.00 95.12 88 LYS A N 1
ATOM 717 C CA . LYS A 1 88 ? -5.081 -6.371 -2.042 1.00 95.12 88 LYS A CA 1
ATOM 718 C C . LYS A 1 88 ? -5.110 -6.163 -0.530 1.00 95.12 88 LYS A C 1
ATOM 720 O O . LYS A 1 88 ? -6.137 -6.433 0.091 1.00 95.12 88 LYS A O 1
ATOM 725 N N . LEU A 1 89 ? -4.028 -5.646 0.047 1.00 93.88 89 LEU A N 1
ATOM 726 C CA . LEU A 1 89 ? -3.961 -5.302 1.469 1.00 93.88 89 LEU A CA 1
ATOM 727 C C . LEU A 1 89 ? -4.944 -4.182 1.820 1.00 93.88 89 LEU A C 1
ATOM 729 O O . LEU A 1 89 ? -5.721 -4.310 2.768 1.00 93.88 89 LEU A O 1
ATOM 733 N N . GLY A 1 90 ? -4.979 -3.133 0.997 1.00 92.44 90 GLY A N 1
ATOM 734 C CA . GLY A 1 90 ? -5.873 -1.997 1.166 1.00 92.44 90 GLY A CA 1
ATOM 735 C C . GLY A 1 90 ? -7.339 -2.412 1.181 1.00 92.44 90 GLY A C 1
ATOM 736 O O . GLY A 1 90 ? -8.053 -2.039 2.108 1.00 92.44 90 GLY A O 1
ATOM 737 N N . GLN A 1 91 ? -7.776 -3.260 0.240 1.00 93.19 91 GLN A N 1
ATOM 738 C CA . GLN A 1 91 ? -9.154 -3.770 0.197 1.00 93.19 91 GLN A CA 1
ATOM 739 C C . GLN A 1 91 ? -9.578 -4.488 1.486 1.00 93.19 91 GLN A C 1
ATOM 741 O O . GLN A 1 91 ? -10.762 -4.483 1.818 1.00 93.19 91 GLN A O 1
ATOM 746 N N . ASN A 1 92 ? -8.621 -5.042 2.231 1.00 93.88 92 ASN A N 1
ATOM 747 C CA . ASN A 1 92 ? -8.860 -5.834 3.433 1.00 93.88 92 ASN A CA 1
ATOM 748 C C . ASN A 1 92 ? -8.495 -5.093 4.729 1.00 93.88 92 ASN A C 1
ATOM 750 O O . ASN A 1 92 ? -8.296 -5.715 5.767 1.00 93.88 92 ASN A O 1
ATOM 754 N N . GLY A 1 93 ? -8.406 -3.759 4.686 1.00 92.44 93 GLY A N 1
ATOM 755 C CA . GLY A 1 93 ? -8.211 -2.957 5.897 1.00 92.44 93 GLY A CA 1
ATOM 756 C C . 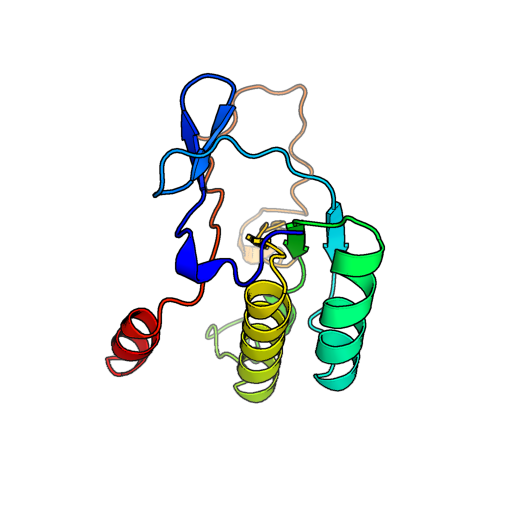GLY A 1 93 ? -6.776 -2.918 6.417 1.00 92.44 93 GLY A C 1
ATOM 757 O O . GLY A 1 93 ? -6.538 -2.398 7.507 1.00 92.44 93 GLY A O 1
ATOM 758 N N . VAL A 1 94 ? -5.818 -3.434 5.645 1.00 93.44 94 VAL A N 1
ATOM 759 C CA . VAL A 1 94 ? -4.403 -3.426 6.010 1.00 93.44 94 VAL A CA 1
ATOM 760 C C . VAL A 1 94 ? -3.736 -2.193 5.411 1.00 93.44 94 VAL A C 1
ATOM 762 O O . VAL A 1 94 ? -3.657 -2.020 4.193 1.00 93.44 94 VAL A O 1
ATOM 765 N N . TYR A 1 95 ? -3.254 -1.314 6.284 1.00 91.81 95 TYR A N 1
ATOM 766 C CA . TYR A 1 95 ? -2.491 -0.129 5.916 1.00 91.81 95 TYR A CA 1
ATOM 767 C C . TYR A 1 95 ? -1.094 -0.529 5.409 1.00 91.81 95 TYR A C 1
ATOM 769 O O . TYR A 1 95 ? -0.547 -1.561 5.788 1.00 91.81 95 TYR A O 1
ATOM 777 N N . PHE A 1 96 ? -0.493 0.281 4.544 1.00 90.25 96 PHE A N 1
ATOM 778 C CA . PHE A 1 96 ? 0.768 -0.025 3.884 1.00 90.25 96 PHE A CA 1
ATOM 779 C C . PHE A 1 96 ? 1.770 1.081 4.177 1.00 90.25 96 PHE A C 1
ATOM 781 O O . PHE A 1 96 ? 1.570 2.233 3.795 1.00 90.25 96 PHE A O 1
ATOM 788 N N . MET A 1 97 ? 2.844 0.730 4.872 1.00 87.00 97 MET A N 1
ATOM 789 C CA . MET A 1 97 ? 3.901 1.649 5.262 1.00 87.00 97 MET A CA 1
ATOM 790 C C . MET A 1 97 ? 5.145 1.357 4.438 1.00 87.00 97 MET A C 1
ATOM 792 O O . MET A 1 97 ? 5.782 0.318 4.613 1.00 87.00 97 MET A O 1
ATOM 796 N N . MET A 1 98 ? 5.537 2.289 3.575 1.00 82.50 98 MET A N 1
ATOM 797 C CA . MET A 1 98 ? 6.818 2.177 2.891 1.00 82.50 98 MET A CA 1
ATOM 798 C C . MET A 1 98 ? 7.927 2.719 3.772 1.00 82.50 98 MET A C 1
ATOM 800 O O . MET A 1 98 ? 7.875 3.859 4.225 1.00 82.50 98 MET A O 1
ATOM 804 N N . SER A 1 99 ? 8.960 1.913 3.974 1.00 73.06 99 SER A N 1
ATOM 805 C CA . SER A 1 99 ? 10.178 2.368 4.626 1.00 73.06 99 SER A CA 1
ATOM 806 C C . SER A 1 99 ? 11.363 2.147 3.709 1.00 73.06 99 SER A C 1
ATOM 808 O O . SER A 1 99 ? 11.542 1.066 3.152 1.00 73.06 99 SER A O 1
ATOM 810 N N . HIS A 1 100 ? 12.174 3.184 3.566 1.00 65.81 100 HIS A N 1
ATOM 811 C CA . HIS A 1 100 ? 13.426 3.110 2.839 1.00 65.81 100 HIS A CA 1
ATOM 812 C C . HIS A 1 100 ? 14.510 2.742 3.836 1.00 65.81 100 HIS A C 1
ATOM 814 O O . HIS A 1 100 ? 14.678 3.401 4.860 1.00 65.81 100 HIS A O 1
ATOM 820 N N . THR A 1 101 ? 15.244 1.679 3.542 1.00 51.53 101 THR A N 1
ATOM 821 C CA . THR A 1 101 ? 16.585 1.542 4.092 1.00 51.53 101 THR A CA 1
ATOM 822 C C . THR A 1 101 ? 17.540 1.906 2.971 1.00 51.53 101 THR A C 1
ATOM 824 O O . THR A 1 101 ? 17.390 1.442 1.842 1.00 51.53 101 THR A O 1
ATOM 827 N N . TYR A 1 102 ? 18.531 2.743 3.268 1.00 49.03 102 TYR A N 1
ATOM 828 C CA . TYR A 1 102 ? 19.616 3.130 2.356 1.00 49.03 102 TYR A CA 1
ATOM 829 C C . TYR A 1 102 ? 20.498 1.939 1.912 1.00 49.03 102 TYR A C 1
ATOM 831 O O . TYR A 1 102 ? 21.604 2.131 1.425 1.00 49.03 102 TYR A O 1
ATOM 839 N N . GLN A 1 103 ? 20.041 0.697 2.086 1.00 43.69 103 GLN A N 1
ATOM 840 C CA . GLN A 1 103 ? 20.816 -0.530 1.924 1.00 43.69 103 GLN A CA 1
ATOM 841 C C . GLN A 1 103 ? 21.228 -0.820 0.473 1.00 43.69 103 GLN A C 1
ATOM 843 O O . GLN A 1 103 ? 22.121 -1.634 0.270 1.00 43.69 103 GLN A O 1
ATOM 848 N N . TYR A 1 104 ? 20.636 -0.149 -0.524 1.00 43.03 104 TYR A N 1
ATOM 849 C CA . TYR A 1 104 ? 20.863 -0.462 -1.943 1.00 43.03 104 TYR A CA 1
ATOM 850 C C . TYR A 1 104 ? 21.352 0.710 -2.805 1.00 43.03 104 TYR A C 1
ATOM 852 O O . TYR A 1 104 ? 21.577 0.530 -4.000 1.00 43.03 104 TYR A O 1
ATOM 860 N N . LEU A 1 105 ? 21.577 1.894 -2.224 1.00 42.06 105 LEU A N 1
ATOM 861 C CA . LEU A 1 105 ? 22.314 2.957 -2.912 1.00 42.06 105 LEU A CA 1
ATOM 862 C C . LEU A 1 105 ? 23.803 2.662 -2.725 1.00 42.06 105 LEU A C 1
ATOM 864 O O . LEU A 1 105 ? 24.379 2.968 -1.687 1.00 42.06 105 LEU A O 1
ATOM 868 N N . GLY A 1 106 ? 24.381 1.964 -3.705 1.00 35.91 106 GLY A N 1
ATOM 869 C CA . GLY A 1 106 ? 25.768 1.507 -3.686 1.00 35.91 106 GLY A CA 1
ATOM 870 C C . GLY A 1 106 ? 26.789 2.619 -3.422 1.00 35.91 106 GLY A C 1
ATOM 871 O O . GLY A 1 106 ? 26.502 3.808 -3.539 1.00 35.91 106 GLY A O 1
ATOM 872 N N . GLU A 1 107 ? 28.013 2.193 -3.109 1.00 38.81 107 GLU A N 1
ATOM 873 C CA . GLU A 1 107 ? 29.162 2.958 -2.590 1.00 38.81 107 GLU A CA 1
ATOM 874 C C . GLU A 1 107 ? 29.489 4.316 -3.258 1.00 38.81 107 GLU A C 1
ATOM 876 O O . GLU A 1 107 ? 30.251 5.096 -2.689 1.00 38.81 107 GLU A O 1
ATOM 881 N N . LYS A 1 108 ? 28.901 4.662 -4.411 1.00 39.84 108 LYS A N 1
ATOM 882 C CA . LYS A 1 108 ? 29.118 5.942 -5.109 1.00 39.84 108 LYS A CA 1
ATOM 883 C C . LYS A 1 108 ? 28.592 7.177 -4.362 1.00 39.84 108 LYS A C 1
ATOM 885 O O . LYS A 1 108 ? 29.031 8.278 -4.674 1.00 39.84 108 LYS A O 1
ATOM 890 N N . THR A 1 109 ? 27.705 7.030 -3.376 1.00 40.62 109 THR A N 1
ATOM 891 C CA . THR A 1 109 ? 27.237 8.153 -2.532 1.00 40.62 109 THR A CA 1
ATOM 892 C C . THR A 1 109 ? 27.990 8.275 -1.204 1.00 40.62 109 THR A C 1
ATOM 894 O O . THR A 1 109 ? 27.648 9.127 -0.388 1.00 40.62 109 THR A O 1
ATOM 897 N N . GLY A 1 110 ? 28.988 7.421 -0.937 1.00 32.22 110 GLY A N 1
ATOM 898 C CA . GLY A 1 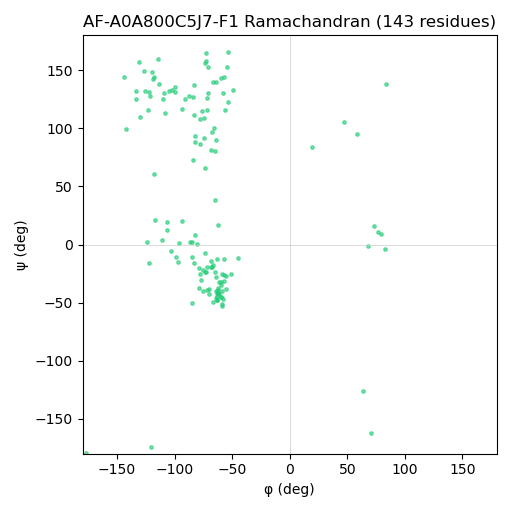110 ? 29.671 7.375 0.364 1.00 32.22 110 GLY A CA 1
ATOM 899 C C . GLY A 1 110 ? 28.794 6.868 1.520 1.00 32.22 110 GLY A C 1
ATOM 900 O O . GLY A 1 110 ? 29.278 6.715 2.639 1.00 32.22 110 GLY A O 1
ATOM 901 N N . ALA A 1 111 ? 27.525 6.542 1.263 1.00 40.47 111 ALA A N 1
ATOM 902 C CA . ALA A 1 111 ? 26.617 5.954 2.234 1.00 40.47 111 ALA A CA 1
ATOM 903 C C . ALA A 1 111 ? 26.826 4.434 2.284 1.00 40.47 111 ALA A C 1
ATOM 905 O O . ALA A 1 111 ? 26.000 3.656 1.810 1.00 40.47 111 ALA A O 1
ATOM 906 N N . ARG A 1 112 ? 27.946 3.982 2.862 1.00 31.11 112 ARG A N 1
ATOM 907 C CA . ARG A 1 112 ? 28.033 2.587 3.316 1.00 31.11 112 ARG A CA 1
ATOM 908 C C . ARG A 1 112 ? 26.885 2.349 4.290 1.00 31.11 112 ARG A C 1
ATOM 910 O O . ARG A 1 112 ? 26.853 2.992 5.332 1.00 31.11 112 ARG A O 1
ATOM 917 N N . GLY A 1 113 ? 25.968 1.459 3.899 1.00 36.19 113 GLY A N 1
ATOM 918 C CA . GLY A 1 113 ? 24.921 0.839 4.712 1.00 36.19 113 GLY A CA 1
ATOM 919 C C . GLY A 1 113 ? 24.604 1.588 5.998 1.00 36.19 113 GLY A C 1
ATOM 920 O O . GLY A 1 113 ? 25.147 1.259 7.048 1.00 36.19 113 GLY A O 1
ATOM 921 N N . GLY A 1 114 ? 23.744 2.602 5.905 1.00 33.59 114 GLY A N 1
ATOM 922 C CA . GLY A 1 114 ? 23.335 3.402 7.053 1.00 33.59 114 GLY A CA 1
ATOM 923 C C . GLY A 1 114 ? 22.543 2.581 8.072 1.00 33.59 114 GLY A C 1
ATOM 924 O O . GLY A 1 114 ? 21.322 2.688 8.136 1.00 33.59 114 GLY A O 1
ATOM 925 N N . MET A 1 115 ? 23.226 1.808 8.918 1.00 33.81 115 MET A N 1
ATOM 926 C CA . MET A 1 115 ? 22.884 1.837 10.333 1.00 33.81 115 MET A CA 1
ATOM 927 C C . MET A 1 115 ? 23.250 3.242 10.798 1.00 33.81 115 MET A C 1
ATOM 929 O O . MET A 1 115 ? 24.422 3.559 10.990 1.00 33.81 115 MET A O 1
ATOM 933 N N . TYR A 1 116 ? 22.244 4.106 10.911 1.00 37.00 116 TYR A N 1
ATOM 934 C CA . TYR A 1 116 ? 22.400 5.330 11.679 1.00 37.00 116 TYR A CA 1
ATOM 935 C C . TYR A 1 116 ? 22.890 4.933 13.076 1.00 37.00 116 TYR A C 1
ATOM 937 O O 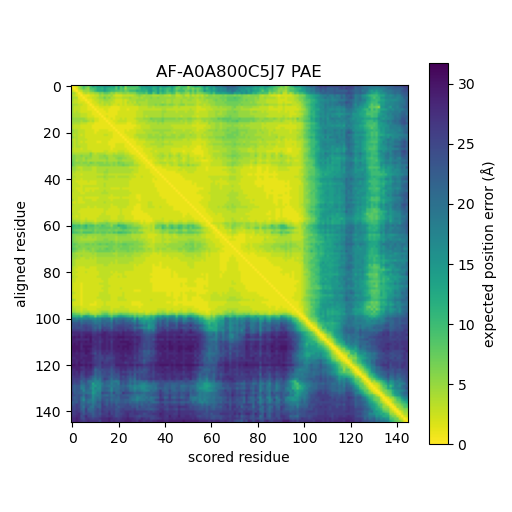. TYR A 1 116 ? 22.262 4.125 13.762 1.00 37.00 116 TYR A O 1
ATOM 945 N N . ASP A 1 117 ? 24.039 5.469 13.477 1.00 37.41 117 ASP A N 1
ATOM 946 C CA . ASP A 1 117 ? 24.524 5.373 14.846 1.00 37.41 117 ASP A CA 1
ATOM 947 C C . ASP A 1 117 ? 23.575 6.197 15.731 1.00 37.41 117 ASP A C 1
ATOM 949 O O . ASP A 1 117 ? 23.679 7.423 15.810 1.00 37.41 117 ASP A O 1
ATOM 953 N N . TYR A 1 118 ? 22.611 5.519 16.365 1.00 38.31 118 TYR A N 1
ATOM 954 C CA . TYR A 1 118 ? 21.600 6.120 17.245 1.00 38.31 118 TYR A CA 1
ATOM 955 C C . TYR A 1 118 ? 22.206 6.910 18.421 1.00 38.31 118 TYR A C 1
ATOM 957 O O . TYR A 1 118 ? 21.490 7.663 19.076 1.00 38.31 118 TYR A O 1
ATOM 965 N N . SER A 1 119 ? 23.513 6.776 18.685 1.00 34.50 119 SER A N 1
ATOM 966 C CA . SER A 1 119 ? 24.214 7.521 19.732 1.00 34.50 119 SER A CA 1
ATOM 967 C C . SER A 1 119 ? 24.702 8.914 19.303 1.00 34.50 119 SER A C 1
ATOM 969 O O . SER A 1 119 ? 25.100 9.699 20.163 1.00 34.50 119 SER A O 1
ATOM 971 N N . LYS A 1 120 ? 24.659 9.261 18.004 1.00 35.81 120 LYS A N 1
ATOM 972 C CA . LYS A 1 120 ? 25.353 10.453 17.463 1.00 35.81 120 LYS A CA 1
ATOM 973 C C . LYS A 1 120 ? 24.495 11.655 17.069 1.00 35.81 120 LYS A C 1
ATOM 975 O O . LYS A 1 120 ? 25.027 12.625 16.542 1.00 35.81 120 LYS A O 1
ATOM 980 N N . GLY A 1 121 ? 23.224 11.670 17.457 1.00 36.38 121 GLY A N 1
ATOM 981 C CA . GLY A 1 121 ? 22.456 12.912 17.538 1.00 36.38 121 GLY A CA 1
ATOM 982 C C . GLY A 1 121 ? 21.827 13.391 16.225 1.00 36.38 121 GLY A C 1
ATOM 983 O O . GLY A 1 121 ? 22.426 13.351 15.158 1.00 36.38 121 GLY A O 1
ATOM 984 N N . LYS A 1 122 ? 20.581 13.855 16.388 1.00 31.64 122 LYS A N 1
ATOM 985 C CA . LYS A 1 122 ? 19.642 14.436 15.417 1.00 31.64 122 LYS A CA 1
ATOM 986 C C . LYS A 1 122 ? 19.470 13.676 14.098 1.00 31.64 122 LYS A C 1
ATOM 988 O O . LYS A 1 122 ? 20.261 13.781 13.166 1.00 31.64 122 LYS A O 1
ATOM 993 N N . LEU A 1 123 ? 18.322 13.001 14.014 1.00 36.97 123 LEU A N 1
ATOM 994 C CA . LEU A 1 123 ? 17.689 12.674 12.742 1.00 36.97 123 LEU A CA 1
ATOM 995 C C . LEU A 1 123 ? 17.615 13.961 11.893 1.00 36.97 123 LEU A C 1
ATOM 997 O O . LEU A 1 123 ? 17.225 14.999 12.435 1.00 36.97 123 LEU A O 1
ATOM 1001 N N . PRO A 1 124 ? 17.997 13.940 10.605 1.00 34.56 124 PRO A N 1
ATOM 1002 C CA . PRO A 1 124 ? 17.566 14.991 9.690 1.00 34.56 124 PRO A CA 1
ATOM 1003 C C . PRO A 1 124 ? 16.031 15.031 9.697 1.00 34.56 124 PRO A C 1
ATOM 1005 O O . PRO A 1 124 ? 15.409 13.977 9.829 1.00 34.56 124 PRO A O 1
ATOM 1008 N N . ASP A 1 125 ? 15.440 16.225 9.576 1.00 34.78 125 ASP A N 1
ATOM 1009 C CA . ASP A 1 125 ? 13.996 16.532 9.691 1.00 34.78 125 ASP A CA 1
ATOM 1010 C C . ASP A 1 125 ? 13.109 15.887 8.592 1.00 34.78 125 ASP A C 1
ATOM 1012 O O . ASP 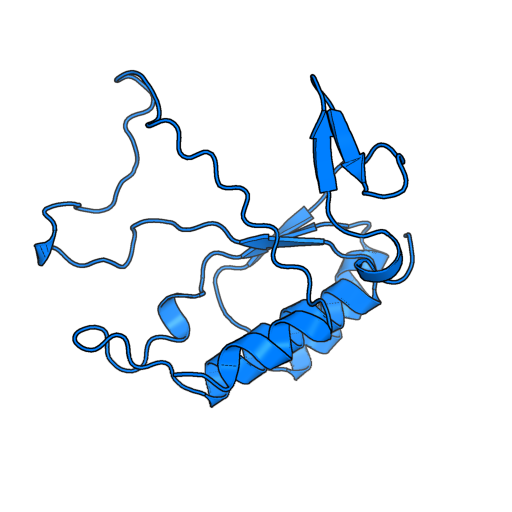A 1 125 ? 12.170 16.483 8.070 1.00 34.78 125 ASP A O 1
ATOM 1016 N N . THR A 1 126 ? 13.404 14.657 8.188 1.00 32.47 126 THR A N 1
ATOM 1017 C CA . THR A 1 126 ? 12.729 13.917 7.126 1.00 32.47 126 THR A CA 1
ATOM 1018 C C . THR A 1 126 ? 12.082 12.660 7.687 1.00 32.47 126 THR A C 1
ATOM 1020 O O . THR A 1 126 ? 12.379 11.545 7.260 1.00 32.47 126 THR A O 1
ATOM 1023 N N . ASP A 1 127 ? 11.155 12.850 8.623 1.00 27.59 127 ASP A N 1
ATOM 1024 C CA . ASP A 1 127 ? 10.172 11.838 9.012 1.00 27.59 127 ASP A CA 1
ATOM 1025 C C . ASP A 1 127 ? 9.106 11.706 7.911 1.00 27.59 127 ASP A C 1
ATOM 1027 O O . ASP A 1 127 ? 7.931 12.029 8.095 1.00 27.59 127 ASP A O 1
ATOM 1031 N N . TYR A 1 128 ? 9.490 11.235 6.723 1.00 33.06 128 TYR A N 1
ATOM 1032 C CA . TYR A 1 128 ? 8.495 10.811 5.743 1.00 33.06 128 TYR A CA 1
ATOM 1033 C C . TYR A 1 128 ? 8.060 9.387 6.064 1.00 33.06 128 TYR A C 1
ATOM 1035 O O . TYR A 1 128 ? 8.564 8.407 5.515 1.00 33.06 128 TYR A O 1
ATOM 1043 N N . LEU A 1 129 ? 7.050 9.280 6.924 1.00 34.53 129 LEU A N 1
ATOM 1044 C CA . LEU A 1 129 ? 6.126 8.159 6.873 1.00 34.53 129 LEU A CA 1
ATOM 1045 C C . LEU A 1 129 ? 5.305 8.295 5.577 1.00 34.53 129 LEU A C 1
ATOM 1047 O O . LEU A 1 129 ? 4.197 8.831 5.578 1.00 34.53 129 LEU A O 1
ATOM 1051 N N . LEU A 1 130 ? 5.864 7.856 4.443 1.00 36.50 130 LEU A N 1
ATOM 1052 C CA . LEU A 1 130 ? 5.124 7.799 3.184 1.00 36.50 130 LEU A CA 1
ATOM 1053 C C . LEU A 1 130 ? 4.205 6.574 3.206 1.00 36.50 130 LEU A C 1
ATOM 1055 O O . LEU A 1 130 ? 4.541 5.472 2.769 1.00 36.50 130 LEU A O 1
ATOM 1059 N N . LEU A 1 131 ? 3.023 6.790 3.762 1.00 42.38 131 LEU A N 1
ATOM 1060 C CA . LEU A 1 131 ? 1.881 5.904 3.646 1.00 42.38 131 LEU A CA 1
ATOM 1061 C C . LEU A 1 131 ? 1.294 6.052 2.232 1.00 42.38 131 LEU A C 1
ATOM 1063 O O . LEU A 1 131 ? 0.480 6.943 1.982 1.00 42.38 131 LEU A O 1
ATOM 1067 N N . ILE A 1 132 ? 1.736 5.224 1.280 1.00 39.00 132 ILE A N 1
ATOM 1068 C CA . ILE A 1 132 ? 1.103 5.173 -0.045 1.00 39.00 132 ILE A CA 1
ATOM 1069 C C . ILE A 1 132 ? -0.224 4.437 0.092 1.00 39.00 132 ILE A C 1
ATOM 1071 O O . ILE A 1 132 ? -0.259 3.217 0.240 1.00 39.00 132 ILE A O 1
ATOM 1075 N N . PHE A 1 133 ? -1.319 5.187 -0.015 1.00 43.97 133 PHE A N 1
ATOM 1076 C CA . PHE A 1 133 ? -2.651 4.636 -0.223 1.00 43.97 133 PHE A CA 1
ATOM 1077 C C . PHE A 1 133 ? -3.111 4.981 -1.627 1.00 43.97 133 PHE A C 1
ATOM 1079 O O . PHE A 1 133 ? -3.068 6.137 -2.045 1.00 43.97 133 PHE A O 1
ATOM 1086 N N . THR A 1 134 ? -3.483 3.947 -2.379 1.00 35.03 134 THR A N 1
ATOM 1087 C CA . THR A 1 134 ? -3.918 4.045 -3.770 1.00 35.03 134 THR A CA 1
ATOM 1088 C C . THR A 1 134 ? -5.213 4.846 -3.856 1.00 35.03 134 THR A C 1
ATOM 1090 O O . THR A 1 134 ? -6.306 4.286 -3.794 1.00 35.03 134 THR A O 1
ATOM 1093 N N . ASP A 1 135 ? -5.092 6.159 -4.017 1.00 33.25 135 ASP A N 1
ATOM 1094 C CA . ASP A 1 135 ? -6.150 6.995 -4.569 1.00 33.25 135 ASP A CA 1
ATOM 1095 C C . ASP A 1 135 ? -6.243 6.697 -6.083 1.00 33.25 135 ASP A C 1
ATOM 1097 O O . ASP A 1 135 ? -5.233 6.804 -6.793 1.00 33.25 135 ASP A O 1
ATOM 1101 N N . PRO A 1 136 ? -7.424 6.342 -6.623 1.00 38.66 136 PRO A N 1
ATOM 1102 C CA . PRO A 1 136 ? -7.641 6.220 -8.064 1.00 38.66 136 PRO A CA 1
ATOM 1103 C C . PRO A 1 136 ? -7.188 7.450 -8.871 1.00 38.66 136 PRO A C 1
ATOM 1105 O O . PRO A 1 136 ? -6.843 7.315 -10.044 1.00 38.66 136 PRO A O 1
ATOM 1108 N N . LYS A 1 137 ? -7.143 8.643 -8.264 1.00 33.97 137 LYS A N 1
ATOM 1109 C CA . LYS A 1 137 ? -6.680 9.892 -8.885 1.00 33.97 137 LYS A CA 1
ATOM 1110 C C . LYS A 1 137 ? -5.157 9.976 -9.025 1.00 33.97 137 LYS A C 1
ATOM 1112 O O . LYS A 1 137 ? -4.684 10.680 -9.918 1.00 33.97 137 LYS A O 1
ATOM 1117 N N . VAL A 1 138 ? -4.378 9.228 -8.237 1.00 38.03 138 VAL A N 1
ATOM 1118 C CA . VAL A 1 138 ? -2.902 9.200 -8.338 1.00 38.03 138 VAL A CA 1
ATOM 1119 C C . VAL A 1 138 ? -2.435 8.416 -9.574 1.00 38.03 138 VAL A C 1
ATOM 1121 O O . VAL A 1 138 ? -1.396 8.743 -10.147 1.00 38.03 138 VAL A O 1
ATOM 1124 N N . ARG A 1 139 ? -3.257 7.493 -10.105 1.00 33.62 139 ARG A N 1
ATOM 1125 C CA . ARG A 1 139 ? -3.032 6.852 -11.423 1.00 33.62 139 ARG A CA 1
ATOM 1126 C C . ARG A 1 139 ? -2.889 7.864 -12.566 1.00 33.62 139 ARG A C 1
ATOM 1128 O O . ARG A 1 139 ? -2.238 7.577 -13.566 1.00 33.62 139 ARG A O 1
ATOM 1135 N N . THR A 1 140 ? -3.484 9.046 -12.430 1.00 26.03 140 THR A N 1
ATOM 1136 C CA . THR A 1 140 ? -3.490 10.078 -13.476 1.00 26.03 140 THR A CA 1
ATOM 1137 C C . THR A 1 140 ? -2.182 10.869 -13.553 1.00 26.03 140 THR A C 1
ATOM 1139 O O . THR A 1 140 ? -1.892 11.445 -14.599 1.00 26.03 140 THR A O 1
ATOM 1142 N N . VAL A 1 141 ? -1.365 10.872 -12.493 1.00 29.91 141 VAL A N 1
ATOM 1143 C CA . VAL A 1 141 ? -0.097 11.627 -12.457 1.00 29.91 141 VAL A CA 1
ATOM 1144 C C . VAL A 1 141 ? 1.015 10.903 -13.233 1.00 29.91 141 VAL A C 1
ATOM 1146 O O . VAL A 1 141 ? 1.888 11.553 -13.796 1.00 29.91 141 VAL A O 1
ATOM 1149 N N . GLN A 1 142 ? 0.934 9.575 -13.383 1.00 27.00 142 GLN A N 1
ATOM 1150 C CA . GLN A 1 142 ? 1.909 8.788 -14.155 1.00 27.00 142 GLN A CA 1
ATOM 1151 C C . GLN A 1 142 ? 1.798 8.939 -15.683 1.00 27.00 142 GLN A C 1
ATOM 1153 O O . GLN A 1 142 ? 2.670 8.461 -16.394 1.00 27.00 142 GLN A O 1
ATOM 1158 N N . LYS A 1 143 ? 0.773 9.617 -16.221 1.00 24.80 143 LYS A N 1
ATOM 1159 C CA . LYS A 1 143 ? 0.645 9.848 -17.676 1.00 24.80 143 LYS A CA 1
ATOM 1160 C C . LYS A 1 143 ? 1.503 11.001 -18.219 1.00 24.80 143 LYS A C 1
ATOM 1162 O O . LYS A 1 143 ? 1.400 11.302 -19.404 1.00 24.80 143 LYS A O 1
ATOM 1167 N N . LYS A 1 144 ? 2.280 11.690 -17.377 1.00 23.88 144 LYS A N 1
ATOM 1168 C CA . LYS A 1 144 ? 2.999 12.921 -17.752 1.00 23.88 144 LYS A CA 1
ATOM 1169 C C . LYS A 1 144 ? 4.529 12.847 -17.678 1.00 23.88 144 LYS A C 1
ATOM 1171 O O . LYS A 1 144 ? 5.162 13.899 -17.647 1.00 23.88 144 LYS A O 1
ATOM 1176 N N . PHE A 1 145 ? 5.104 11.650 -17.714 1.00 29.55 145 PHE A N 1
ATOM 1177 C CA . PHE A 1 145 ? 6.538 11.455 -17.930 1.00 29.55 145 PHE A CA 1
ATOM 1178 C C . PHE A 1 145 ? 6.758 10.531 -19.121 1.00 29.55 145 PHE A C 1
ATOM 1180 O O . PHE A 1 145 ? 6.022 9.522 -19.203 1.00 29.55 145 PHE A O 1
#

Mean predict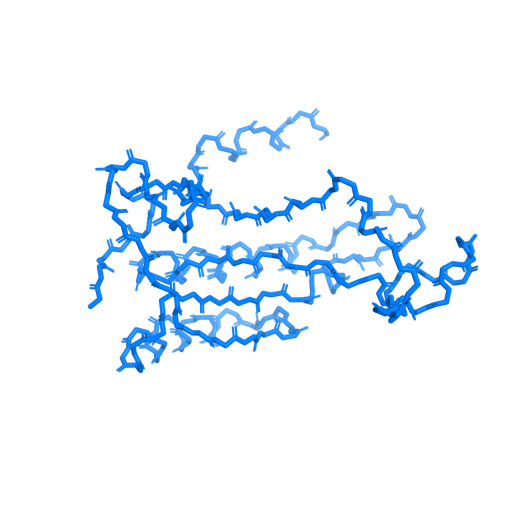ed aligned error: 11.54 Å

Nearest PDB structures (foldseek):
  6jfp-assembly2_A  TM=8.106E-01  e=3.684E-02  uncultured bacterium
  4bce-assembly2_B  TM=8.084E-01  e=3.935E-02  Thermus thermophilus HB8
  5yhs-assembly2_B  TM=7.878E-01  e=6.238E-02  Bacillus sp. (in: firmicutes)
  4ze5-assembly1_A-2  TM=7.157E-01  e=5.840E-02  Geobacillus stearothermophilus
  1gnx-assembly1_B  TM=6.898E-01  e=5.468E-02  Streptomyces sp.

Secondary structure (DSSP, 8-state):
--S-GGGT--EEEETTEEEETTS-EE---EEEE-S---HHHHHHHHHHHHHTT--EEEE--GGGGEEETTTTEE-HHHHHHHHHHHHHHHHTT-EEEE---GGGS-GGGS--S----TTS----S----B-----TTGGGGGGG-

Solvent-accessible surface area (backbone atoms only — not comparable to full-atom values): 8623 Å² total; per-residue (Å²): 122,63,73,26,35,72,83,44,53,59,73,42,80,56,89,98,40,37,27,28,68,77,66,50,77,55,82,85,41,65,56,75,43,67,62,70,54,60,62,73,52,28,54,50,45,32,54,50,32,43,76,70,63,28,39,29,39,36,37,54,26,69,69,75,25,50,69,33,83,89,80,63,42,63,34,66,71,48,47,51,29,45,53,47,34,54,50,40,25,21,57,40,26,21,42,46,37,51,46,87,64,58,74,75,58,58,70,89,75,73,45,67,61,66,74,74,65,86,88,70,70,77,80,73,97,70,84,67,79,49,62,70,70,86,50,82,71,60,68,63,64,67,76,78,116

pLDDT: mean 71.79, std 25.0, range [23.88, 97.06]

Sequence (145 aa):
MDENTWKHGFVRPKGSDFVRDDGKRMFFWGGHENHIPPKAYADMYAEAYPAAGINVMRHLGHSGMVKNPETGEIDPTWLDRFHYLIYKLGQNGVYFMMSHTYQYLGEKTGARGGMYDYSKGKLPDTDYLLLIFTDPKVRTVQKKF

Foldseek 3Di:
DDFFQVVQADWDDDPPFIATPVGDTDDADAEEDEALDALVVLLVCLVVCVVVVGQEYEYEHLCVQQPDPVVSDGNVVSVVSNVSSLVSNRRSNHWYWYDYFPPPPDPPVVPDGDPPPPVPDDDDPPPPRPRDHDDVVVVVVVVPD

Radius of gyration: 16.64 Å; Cα contacts (8 Å, |Δi|>4): 209; chains: 1; bounding box: 43×32×38 Å